Protein AF-A0A8I0FRD5-F1 (afdb_monomer)

Solvent-accessible surface area (backbone atoms only — not comparable to full-atom values): 4358 Å² total; per-residue (Å²): 113,69,66,57,65,56,36,46,91,75,47,21,65,60,53,53,49,51,52,50,52,51,52,51,52,52,53,52,50,50,52,51,52,52,52,51,51,53,52,51,38,53,51,49,52,58,56,53,73,68,46,54,71,70,58,39,54,58,53,56,68,39,67,67,52,45,51,48,56,54,56,50,54,68,74,75,115

Sequence (77 aa):
MIINFINMNGYGIYVFSAFIFTLINFAGLYFIVRSQLKKEQQKFAKEFSKLDEQKAFEANKQNINKEILLTGTFSKT

Structure (mmCIF, N/CA/C/O backbone):
data_AF-A0A8I0FRD5-F1
#
_entry.id   AF-A0A8I0FRD5-F1
#
loop_
_atom_site.group_PDB
_atom_site.id
_atom_site.type_symbol
_atom_site.label_atom_id
_atom_site.label_alt_id
_atom_site.label_comp_id
_atom_site.label_asym_id
_atom_site.label_entity_id
_atom_site.label_seq_id
_atom_site.pdbx_PDB_ins_code
_atom_site.Cartn_x
_atom_site.Cartn_y
_atom_site.Cartn_z
_atom_site.occupancy
_atom_site.B_iso_or_equiv
_atom_site.auth_seq_id
_atom_site.auth_comp_id
_atom_site.auth_asym_id
_atom_site.auth_atom_id
_atom_site.pdbx_PDB_model_num
ATOM 1 N N . MET A 1 1 ? 21.607 -13.079 -28.743 1.00 77.25 1 MET A N 1
ATOM 2 C CA . MET A 1 1 ? 20.281 -12.436 -28.909 1.00 77.25 1 MET A CA 1
ATOM 3 C C . MET A 1 1 ? 19.809 -11.742 -27.627 1.00 77.25 1 MET A C 1
ATOM 5 O O . MET A 1 1 ? 19.528 -10.555 -27.695 1.00 77.25 1 MET A O 1
ATOM 9 N N . ILE A 1 2 ? 19.809 -12.412 -26.462 1.00 89.69 2 ILE A N 1
ATOM 10 C CA . ILE A 1 2 ? 19.360 -11.825 -25.176 1.00 89.69 2 ILE A CA 1
ATOM 11 C C . ILE A 1 2 ? 20.147 -10.566 -24.753 1.00 89.69 2 ILE A C 1
ATOM 13 O O . ILE A 1 2 ? 19.560 -9.593 -24.296 1.00 89.69 2 ILE A O 1
ATOM 17 N N . ILE A 1 3 ? 21.467 -10.541 -24.979 1.00 91.19 3 ILE A N 1
ATOM 18 C CA . ILE A 1 3 ? 22.320 -9.410 -24.585 1.00 91.19 3 ILE A CA 1
ATOM 19 C C . ILE A 1 3 ? 21.977 -8.132 -25.364 1.00 91.19 3 ILE A C 1
ATOM 21 O O . ILE A 1 3 ? 22.001 -7.050 -24.795 1.00 91.19 3 ILE A O 1
ATOM 25 N N . ASN A 1 4 ? 21.592 -8.249 -26.640 1.00 90.62 4 ASN A N 1
ATOM 26 C CA . ASN A 1 4 ? 21.206 -7.097 -27.461 1.00 90.62 4 ASN A CA 1
ATOM 27 C C . ASN A 1 4 ? 19.861 -6.525 -27.006 1.00 90.62 4 ASN A C 1
ATOM 29 O O . ASN A 1 4 ? 19.677 -5.312 -27.036 1.00 90.62 4 ASN A O 1
ATOM 33 N N . PHE A 1 5 ? 18.951 -7.395 -26.558 1.00 90.38 5 PHE A N 1
ATOM 34 C CA . PHE A 1 5 ? 17.681 -6.987 -25.968 1.00 90.38 5 PHE A CA 1
ATOM 35 C C . PHE A 1 5 ? 17.888 -6.248 -24.643 1.00 90.38 5 PHE A C 1
ATOM 37 O O . PHE A 1 5 ? 17.273 -5.213 -24.434 1.00 90.38 5 PHE A O 1
ATOM 44 N N . ILE A 1 6 ? 18.791 -6.728 -23.781 1.00 90.31 6 ILE A N 1
ATOM 45 C CA . ILE A 1 6 ? 19.104 -6.057 -22.509 1.00 90.31 6 ILE A CA 1
ATOM 46 C C . ILE A 1 6 ? 19.876 -4.753 -22.746 1.00 90.31 6 ILE A C 1
ATOM 48 O O . ILE A 1 6 ? 19.602 -3.750 -22.102 1.00 90.31 6 ILE A O 1
ATOM 52 N N . ASN A 1 7 ? 20.837 -4.742 -23.668 1.00 90.44 7 ASN A N 1
ATOM 53 C CA . ASN A 1 7 ? 21.657 -3.563 -23.933 1.00 90.44 7 ASN A CA 1
ATOM 54 C C . ASN A 1 7 ? 20.871 -2.463 -24.670 1.00 90.44 7 ASN A C 1
ATOM 56 O O . ASN A 1 7 ? 21.175 -1.288 -24.504 1.00 90.44 7 ASN A O 1
ATOM 60 N N . MET A 1 8 ? 19.869 -2.824 -25.485 1.00 92.06 8 MET A N 1
ATOM 61 C CA . MET A 1 8 ? 19.067 -1.908 -26.315 1.00 92.06 8 MET A CA 1
ATOM 62 C C . MET A 1 8 ? 19.930 -0.851 -27.020 1.00 92.06 8 MET A C 1
ATOM 64 O O . MET A 1 8 ? 19.688 0.341 -26.878 1.00 92.06 8 MET A O 1
ATOM 68 N N . ASN A 1 9 ? 20.986 -1.268 -27.725 1.00 91.50 9 ASN A N 1
ATOM 69 C CA . ASN A 1 9 ? 21.938 -0.353 -28.375 1.00 91.50 9 ASN A CA 1
ATOM 70 C C . ASN A 1 9 ? 22.538 0.723 -27.431 1.00 91.50 9 ASN A C 1
ATOM 72 O O . ASN A 1 9 ? 22.767 1.856 -27.838 1.00 91.50 9 ASN A O 1
ATOM 76 N N . GLY A 1 10 ? 22.744 0.386 -26.153 1.00 91.75 10 GLY A N 1
ATOM 77 C CA . GLY A 1 10 ? 23.227 1.297 -25.109 1.00 91.75 10 GLY A CA 1
ATOM 78 C C . GLY A 1 10 ? 22.122 1.998 -24.309 1.00 91.75 10 GLY A C 1
ATOM 79 O O . GLY A 1 10 ? 22.404 2.574 -23.261 1.00 91.75 10 GLY A O 1
ATOM 80 N N . TYR A 1 11 ? 20.857 1.916 -24.734 1.00 95.25 11 TYR A N 1
ATOM 81 C CA . TYR A 1 11 ? 19.733 2.539 -24.026 1.00 95.25 11 TYR A CA 1
ATOM 82 C C . TYR A 1 11 ? 19.199 1.713 -22.851 1.00 95.25 11 TYR A C 1
ATOM 84 O O . TYR A 1 11 ? 18.455 2.236 -22.020 1.00 95.25 11 TYR A O 1
ATOM 92 N N . GLY A 1 12 ? 19.578 0.437 -22.757 1.00 95.00 12 GLY A N 1
ATOM 93 C CA . GLY A 1 12 ? 19.003 -0.509 -21.804 1.00 95.00 12 GLY A CA 1
ATOM 94 C C . GLY A 1 12 ? 19.122 -0.047 -20.358 1.00 95.00 12 GLY A C 1
ATOM 95 O O . GLY A 1 12 ? 18.158 -0.130 -19.601 1.00 95.00 12 GLY A O 1
ATOM 96 N N . ILE A 1 13 ? 20.266 0.536 -19.991 1.00 94.50 13 ILE A N 1
ATOM 97 C CA . ILE A 1 13 ? 20.492 1.045 -18.635 1.00 94.50 13 ILE A CA 1
ATOM 98 C C . ILE A 1 13 ? 19.470 2.116 -18.240 1.00 94.50 13 ILE A C 1
ATOM 100 O O . ILE A 1 13 ? 18.946 2.070 -17.131 1.00 94.50 13 ILE A O 1
ATOM 104 N N . TYR A 1 14 ? 19.124 3.033 -19.145 1.00 95.25 14 TYR A N 1
ATOM 105 C CA . TYR A 1 14 ? 18.140 4.082 -18.879 1.00 95.25 14 TYR A CA 1
ATOM 106 C C . TYR A 1 14 ? 16.729 3.510 -18.781 1.00 95.25 14 TYR A C 1
ATOM 108 O O . TYR A 1 14 ? 15.982 3.872 -17.875 1.00 95.25 14 TYR A O 1
ATOM 116 N N . VAL A 1 15 ? 16.388 2.576 -19.673 1.00 95.31 15 VAL A N 1
ATOM 117 C CA . VAL A 1 15 ? 15.077 1.919 -19.693 1.00 95.31 15 VAL A CA 1
ATOM 118 C C . VAL A 1 15 ? 14.858 1.141 -18.397 1.00 95.31 15 VAL A C 1
ATOM 120 O O . VAL A 1 15 ? 13.902 1.413 -17.672 1.00 95.31 15 VAL A O 1
ATOM 123 N N . PHE A 1 16 ? 15.769 0.234 -18.041 1.00 95.44 16 PHE A N 1
ATOM 124 C CA . PHE A 1 16 ? 15.645 -0.554 -16.814 1.00 95.44 16 PHE A CA 1
ATOM 125 C C . PHE A 1 16 ? 15.724 0.307 -15.554 1.00 95.44 16 PHE A C 1
ATOM 127 O O . PHE A 1 16 ? 14.974 0.053 -14.614 1.00 95.44 16 PHE A O 1
ATOM 134 N N . SER A 1 17 ? 16.550 1.358 -15.534 1.00 9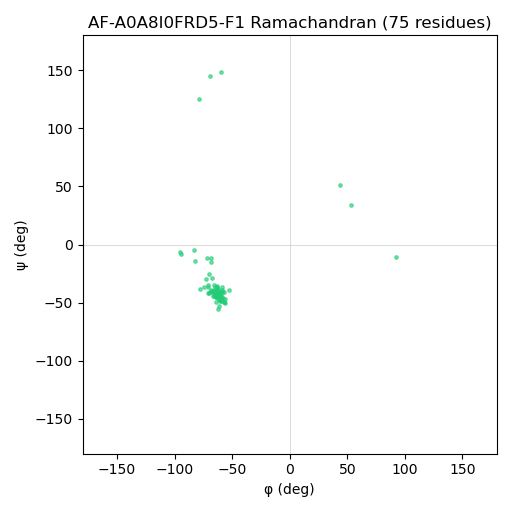6.56 17 SER A N 1
ATOM 135 C CA . SER A 1 17 ? 16.594 2.282 -14.392 1.00 96.56 17 SER A CA 1
ATOM 136 C C . SER A 1 17 ? 15.275 3.032 -14.216 1.00 96.56 17 SER A C 1
ATOM 138 O O . SER A 1 17 ? 14.798 3.150 -13.090 1.00 96.56 17 SER 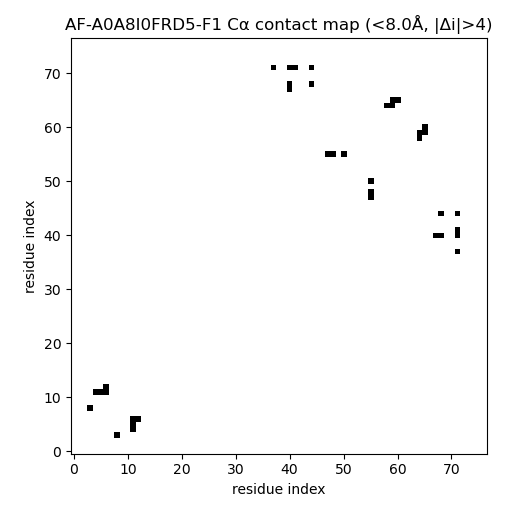A O 1
ATOM 140 N N . ALA A 1 18 ? 14.645 3.482 -15.307 1.00 96.75 18 ALA A N 1
ATOM 141 C CA . ALA A 1 18 ? 13.332 4.118 -15.255 1.00 96.75 18 ALA A CA 1
ATOM 142 C C . ALA A 1 18 ? 12.257 3.146 -14.745 1.00 96.75 18 ALA A C 1
ATOM 144 O O . ALA A 1 18 ? 11.504 3.492 -13.838 1.00 96.75 18 ALA A O 1
ATOM 145 N N . PHE A 1 19 ? 12.234 1.906 -15.247 1.00 96.12 19 PHE A N 1
ATOM 146 C CA . PHE A 1 19 ? 11.308 0.878 -14.761 1.00 96.12 19 PHE A CA 1
ATOM 147 C C . PHE A 1 19 ? 11.506 0.570 -13.274 1.00 96.12 19 PHE A C 1
ATOM 149 O O . PHE A 1 19 ? 10.533 0.556 -12.523 1.00 96.12 19 PHE A O 1
ATOM 156 N N . ILE A 1 20 ? 12.749 0.354 -12.832 1.00 97.94 20 ILE A N 1
ATOM 157 C CA . ILE A 1 20 ? 13.065 0.090 -11.422 1.00 97.94 20 ILE A CA 1
ATOM 158 C C . ILE A 1 20 ? 12.636 1.274 -10.559 1.00 97.94 20 ILE A C 1
ATOM 160 O O . ILE A 1 20 ? 11.965 1.079 -9.548 1.00 97.94 20 ILE A O 1
ATOM 164 N N . PHE A 1 21 ? 12.960 2.500 -10.973 1.00 97.69 21 PHE A N 1
ATOM 165 C CA . PHE A 1 21 ? 12.537 3.703 -10.269 1.00 97.69 21 PHE A CA 1
ATOM 166 C C . PHE A 1 21 ? 11.012 3.754 -10.132 1.00 97.69 21 PHE A C 1
ATOM 168 O O . PHE A 1 21 ? 10.502 3.904 -9.023 1.00 97.69 21 PHE A O 1
ATOM 175 N N . THR A 1 22 ? 10.263 3.558 -11.217 1.00 97.88 22 THR A N 1
ATOM 176 C CA . THR A 1 22 ? 8.795 3.543 -11.183 1.00 97.88 22 THR A CA 1
ATOM 177 C C . THR A 1 22 ? 8.245 2.445 -10.270 1.00 97.88 22 THR A C 1
ATOM 179 O O . THR A 1 22 ? 7.353 2.715 -9.465 1.00 97.88 22 THR A O 1
ATOM 182 N N . LEU A 1 23 ? 8.796 1.229 -10.331 1.00 98.19 23 LEU A N 1
ATOM 183 C CA . LEU A 1 23 ? 8.383 0.120 -9.466 1.00 98.19 23 LEU A CA 1
ATOM 184 C C .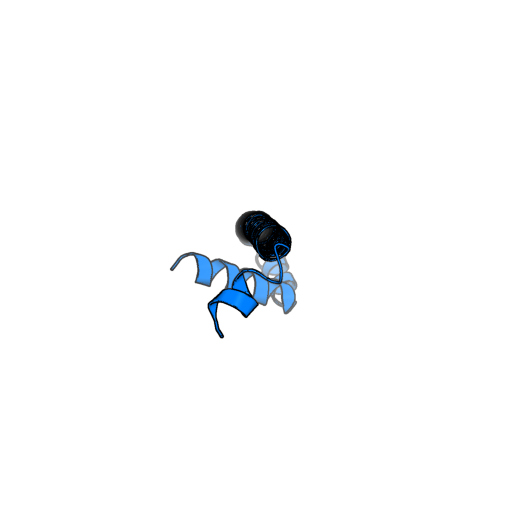 LEU A 1 23 ? 8.627 0.430 -7.985 1.00 98.19 23 LEU A C 1
ATOM 186 O O . LEU A 1 23 ? 7.747 0.179 -7.163 1.00 98.19 23 LEU A O 1
ATOM 190 N N . ILE A 1 24 ? 9.774 1.025 -7.644 1.00 98.38 24 ILE A N 1
ATOM 191 C CA . ILE A 1 24 ? 10.081 1.451 -6.272 1.00 98.38 24 ILE A CA 1
ATOM 192 C C . ILE A 1 24 ? 9.099 2.530 -5.807 1.00 98.38 24 ILE A C 1
ATOM 194 O O . ILE A 1 24 ? 8.586 2.441 -4.693 1.00 98.38 24 ILE A O 1
ATOM 198 N N . ASN A 1 25 ? 8.793 3.519 -6.652 1.00 98.12 25 ASN A N 1
ATOM 199 C CA . ASN A 1 25 ? 7.839 4.578 -6.313 1.00 98.12 25 ASN A CA 1
ATOM 200 C C . ASN A 1 25 ? 6.441 4.010 -6.038 1.00 98.12 25 ASN A C 1
ATOM 202 O O . ASN A 1 25 ? 5.834 4.341 -5.019 1.00 98.12 25 ASN A O 1
ATOM 206 N N . PHE A 1 26 ? 5.939 3.119 -6.897 1.00 97.75 26 PHE A N 1
ATOM 207 C CA . PHE A 1 26 ? 4.630 2.500 -6.686 1.00 97.75 26 PHE A CA 1
ATOM 208 C C . PHE A 1 26 ? 4.605 1.561 -5.485 1.00 97.75 26 PHE A C 1
ATOM 210 O O . PHE A 1 26 ? 3.638 1.589 -4.724 1.00 97.75 26 PHE A O 1
ATOM 217 N N . ALA A 1 27 ? 5.663 0.778 -5.265 1.00 98.12 27 ALA A N 1
ATOM 218 C CA . ALA A 1 27 ? 5.778 -0.052 -4.073 1.00 98.12 27 ALA A CA 1
ATOM 219 C C . ALA A 1 27 ? 5.766 0.816 -2.805 1.00 98.12 27 ALA A C 1
ATOM 221 O O . ALA A 1 27 ? 4.981 0.562 -1.892 1.00 98.12 27 ALA A O 1
ATOM 222 N N . GLY A 1 28 ? 6.571 1.882 -2.770 1.00 98.06 28 GLY A N 1
ATOM 223 C CA . GLY A 1 28 ? 6.614 2.834 -1.660 1.00 98.06 28 GLY A CA 1
ATOM 224 C C . GLY A 1 28 ? 5.251 3.467 -1.386 1.00 98.06 28 GLY A C 1
ATOM 225 O O . GLY A 1 28 ? 4.767 3.423 -0.254 1.00 98.06 28 GLY A O 1
ATOM 226 N N . LEU A 1 29 ? 4.587 3.975 -2.428 1.00 97.69 29 LEU A N 1
ATOM 227 C CA . LEU A 1 29 ? 3.244 4.543 -2.319 1.00 97.69 29 LEU A CA 1
ATOM 228 C C . LEU A 1 29 ? 2.237 3.519 -1.780 1.00 97.6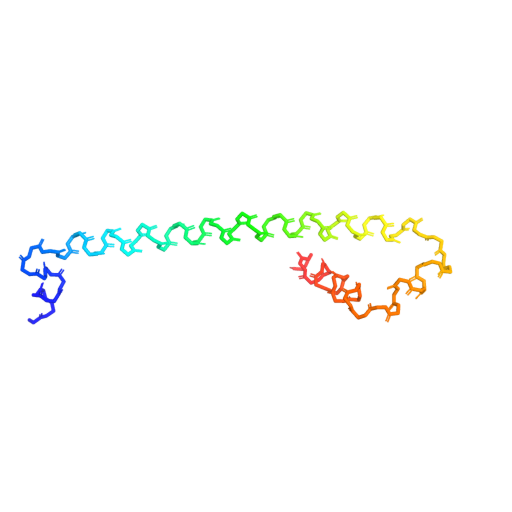9 29 LEU A C 1
ATOM 230 O O . LEU A 1 29 ? 1.485 3.823 -0.853 1.00 97.69 29 LEU A O 1
ATOM 234 N N . TYR A 1 30 ? 2.257 2.292 -2.303 1.00 96.62 30 TYR A N 1
ATOM 235 C CA . TYR A 1 30 ? 1.394 1.210 -1.837 1.00 96.62 30 TYR A CA 1
ATOM 236 C C . TYR A 1 30 ? 1.598 0.920 -0.346 1.00 96.62 30 TYR A C 1
ATOM 238 O O . TYR A 1 30 ? 0.622 0.828 0.400 1.00 96.62 30 TYR A O 1
ATOM 246 N N . PHE A 1 31 ? 2.846 0.818 0.119 1.00 97.31 31 PHE A N 1
ATOM 247 C CA . PHE A 1 31 ? 3.132 0.571 1.534 1.00 97.31 31 PHE A CA 1
ATOM 248 C C . PHE A 1 31 ? 2.655 1.714 2.432 1.00 97.31 31 PHE A C 1
ATOM 250 O O . PHE A 1 31 ? 2.072 1.452 3.487 1.00 97.31 31 PHE A O 1
ATOM 257 N N . ILE A 1 32 ? 2.849 2.967 2.012 1.00 97.31 32 ILE A N 1
ATOM 258 C CA . ILE A 1 32 ? 2.386 4.144 2.756 1.00 97.31 32 ILE A CA 1
ATOM 259 C C . ILE A 1 32 ? 0.861 4.121 2.885 1.00 97.31 32 ILE A C 1
ATOM 261 O O . ILE A 1 32 ? 0.341 4.179 4.002 1.00 97.31 32 ILE A O 1
ATOM 265 N N . VAL A 1 33 ? 0.143 3.972 1.769 1.00 96.69 33 VAL A N 1
ATOM 266 C CA . VAL A 1 33 ? -1.327 3.959 1.752 1.00 96.69 33 VAL A CA 1
ATOM 267 C C . VAL A 1 33 ? -1.870 2.774 2.545 1.00 96.69 33 VAL A C 1
ATOM 269 O O . VAL A 1 33 ? -2.772 2.936 3.363 1.00 96.69 33 VAL A O 1
ATOM 272 N N . ARG A 1 34 ? -1.281 1.583 2.392 1.00 93.31 34 ARG A N 1
ATOM 273 C CA . ARG A 1 34 ? -1.684 0.393 3.153 1.00 93.31 34 ARG A CA 1
ATOM 274 C C . ARG A 1 34 ? -1.467 0.570 4.655 1.00 93.31 34 ARG A C 1
ATOM 276 O O . ARG A 1 34 ? -2.293 0.122 5.448 1.00 93.31 34 ARG A O 1
ATOM 283 N N . SER A 1 35 ? -0.376 1.218 5.057 1.00 92.94 35 SER A N 1
ATOM 284 C CA . SER A 1 35 ? -0.102 1.530 6.463 1.00 92.94 35 SER A CA 1
ATOM 285 C C . SER A 1 35 ? -1.121 2.524 7.028 1.00 92.94 35 SER A C 1
ATOM 287 O O . SER A 1 35 ? -1.664 2.299 8.110 1.00 92.94 35 SER A O 1
ATOM 289 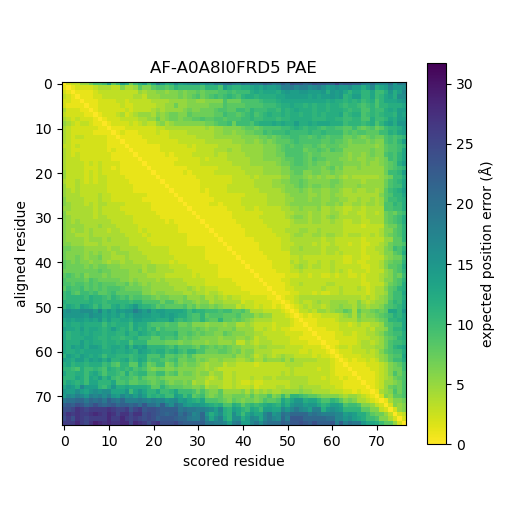N N . GLN A 1 36 ? -1.445 3.582 6.278 1.00 95.38 36 GLN A N 1
ATOM 290 C CA . GLN A 1 36 ? -2.480 4.548 6.661 1.00 95.38 36 GLN A CA 1
ATOM 291 C C . GLN A 1 36 ? -3.857 3.887 6.778 1.00 95.38 36 GLN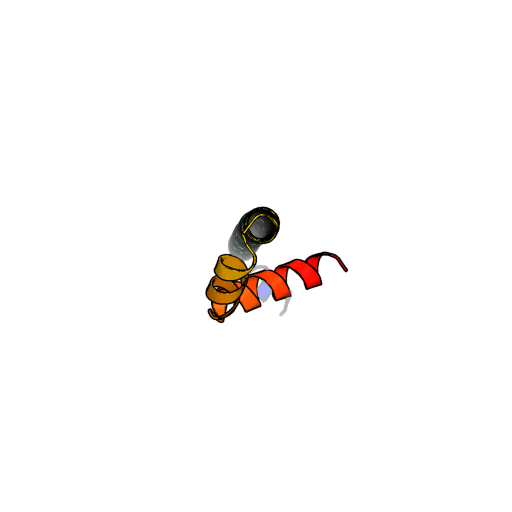 A C 1
ATOM 293 O O . GLN A 1 36 ? -4.529 4.062 7.793 1.00 95.38 36 GLN A O 1
ATOM 298 N N . LEU A 1 37 ? -4.233 3.048 5.808 1.00 93.38 37 LEU A N 1
ATOM 299 C CA . LEU A 1 37 ? -5.492 2.305 5.828 1.00 93.38 37 LEU A CA 1
ATOM 300 C C . LEU A 1 37 ? -5.625 1.452 7.095 1.00 93.38 37 LEU A C 1
ATOM 302 O O . LEU A 1 37 ? -6.652 1.508 7.765 1.00 93.38 37 LEU A O 1
ATOM 306 N N . LYS A 1 38 ? -4.575 0.710 7.473 1.00 91.44 38 LYS A N 1
ATOM 307 C CA . LYS A 1 38 ? -4.589 -0.097 8.704 1.00 91.44 38 LYS A CA 1
ATOM 308 C C . LYS A 1 38 ? -4.773 0.757 9.960 1.00 91.44 38 LYS A C 1
ATOM 310 O O . LYS A 1 38 ? -5.507 0.356 10.860 1.00 91.44 38 LYS A O 1
ATOM 315 N N . LYS A 1 39 ? -4.124 1.924 10.034 1.00 91.56 39 LYS A N 1
ATOM 316 C CA . LYS A 1 39 ? -4.269 2.847 11.174 1.00 91.56 39 LYS A CA 1
ATOM 317 C C . LYS A 1 39 ? -5.696 3.381 11.286 1.00 91.56 39 LYS A C 1
ATOM 319 O O . LYS A 1 39 ? -6.262 3.360 12.377 1.00 91.56 39 LYS A O 1
ATOM 324 N N . GLU A 1 40 ? -6.289 3.800 10.171 1.00 92.56 40 GLU A N 1
ATOM 325 C CA . GLU A 1 40 ? -7.671 4.290 10.150 1.00 92.56 40 GLU A CA 1
ATOM 326 C C . GLU A 1 40 ? -8.678 3.181 10.473 1.00 92.56 40 GLU A C 1
ATOM 328 O O . GLU A 1 40 ? -9.586 3.399 11.269 1.00 92.56 40 GLU A O 1
ATOM 333 N N . GLN A 1 41 ? -8.480 1.957 9.974 1.00 91.50 41 GLN A N 1
ATOM 334 C CA . GLN A 1 41 ? -9.313 0.804 10.341 1.00 91.50 41 GLN A CA 1
ATOM 335 C C . GLN A 1 41 ? -9.261 0.503 11.847 1.00 91.50 41 GLN A C 1
ATOM 337 O O . GLN A 1 41 ? -10.290 0.238 12.468 1.00 91.50 41 GLN A O 1
ATOM 342 N N . GLN A 1 42 ? -8.077 0.574 12.464 1.00 90.06 42 GLN A N 1
ATOM 343 C CA . GLN A 1 42 ? -7.930 0.385 13.912 1.00 90.06 42 GLN A CA 1
ATOM 344 C C . GLN A 1 42 ? -8.605 1.503 14.712 1.00 90.06 42 GLN A C 1
ATOM 346 O O . GLN A 1 42 ? -9.255 1.234 15.725 1.00 90.06 42 GLN A O 1
ATOM 351 N N . LYS A 1 43 ? -8.476 2.752 14.254 1.00 91.75 43 LYS A N 1
ATOM 352 C CA . LYS A 1 43 ? -9.156 3.902 14.855 1.00 91.75 43 LYS A CA 1
ATOM 353 C C . LYS A 1 43 ? -10.672 3.756 14.744 1.00 91.75 43 LYS A C 1
ATOM 355 O O . LYS A 1 43 ? -11.361 3.923 15.746 1.00 91.75 43 LYS A O 1
ATOM 360 N N . PHE A 1 44 ? -11.171 3.360 13.574 1.00 91.31 44 PHE A N 1
ATOM 361 C CA . PHE A 1 44 ? -12.584 3.073 13.348 1.00 91.31 44 PHE A CA 1
ATOM 362 C C . PHE A 1 44 ? -13.092 1.999 14.308 1.00 91.31 44 PHE A C 1
ATOM 364 O O . PHE A 1 44 ? -14.074 2.233 14.998 1.00 91.31 44 PHE A O 1
ATOM 371 N N . ALA A 1 45 ? -12.393 0.867 14.434 1.00 89.25 45 ALA A N 1
ATOM 372 C CA . ALA A 1 45 ? -12.790 -0.200 15.352 1.00 89.25 45 ALA A CA 1
ATOM 373 C C . ALA A 1 45 ? -12.863 0.276 16.816 1.00 89.25 45 ALA A C 1
ATOM 375 O O . ALA A 1 45 ? -13.795 -0.084 17.532 1.00 89.25 45 ALA A O 1
ATOM 376 N N . LYS A 1 46 ? -11.915 1.121 17.251 1.00 89.88 46 LYS A N 1
ATOM 377 C CA . LYS A 1 46 ? -11.891 1.691 18.608 1.00 89.88 46 LYS A CA 1
ATOM 378 C C . LYS A 1 46 ? -13.035 2.673 18.861 1.00 89.88 46 LYS A C 1
ATOM 380 O O . LYS A 1 46 ? -13.573 2.697 19.964 1.00 89.88 46 LYS A O 1
ATOM 385 N N . GLU A 1 47 ? -13.384 3.505 17.885 1.00 90.44 47 GLU A N 1
ATOM 386 C CA . GLU A 1 47 ? -14.528 4.413 18.024 1.00 90.44 47 GLU A CA 1
ATOM 387 C C . GLU A 1 47 ? -15.856 3.657 17.912 1.00 90.44 47 GLU A C 1
ATOM 389 O O . GLU A 1 47 ? -16.779 3.926 18.676 1.00 90.44 47 GLU A O 1
ATOM 394 N N . PHE A 1 48 ? -15.926 2.637 17.053 1.00 88.31 48 PHE A N 1
ATOM 395 C CA . PHE A 1 48 ? -17.102 1.785 16.913 1.00 88.31 48 PHE A CA 1
ATOM 396 C C . PHE A 1 48 ? -17.410 1.021 18.206 1.00 88.31 48 PHE A C 1
ATOM 398 O O . PHE A 1 48 ? -18.564 0.947 18.611 1.00 88.31 48 PHE A O 1
ATOM 405 N N . SER A 1 49 ? -16.389 0.525 18.916 1.00 86.12 49 SER A N 1
ATOM 406 C CA . SER A 1 49 ? -16.572 -0.159 20.205 1.00 86.12 49 SER A CA 1
ATOM 407 C C . SER A 1 49 ? -17.044 0.747 21.349 1.00 86.12 49 SER A C 1
ATOM 409 O O . SER A 1 49 ? -17.384 0.240 22.412 1.00 86.12 49 SER A O 1
ATOM 411 N N . LYS A 1 50 ? -17.022 2.076 21.174 1.00 91.69 50 LYS A N 1
ATOM 412 C CA . LYS A 1 50 ? -17.523 3.045 22.165 1.00 91.69 50 LYS A CA 1
ATOM 413 C C . LYS A 1 50 ? -18.965 3.485 21.893 1.00 91.69 50 LYS A C 1
ATOM 415 O O . LYS A 1 50 ? -19.508 4.262 22.676 1.00 91.69 50 LYS A O 1
ATOM 420 N N . LEU A 1 51 ? -19.554 3.077 20.766 1.00 90.19 51 LEU A N 1
ATOM 421 C CA . LEU A 1 51 ? -20.933 3.421 20.429 1.00 90.19 51 LEU A CA 1
ATOM 422 C C . LEU A 1 51 ? -21.907 2.700 21.365 1.00 90.19 51 LEU A C 1
ATOM 424 O O . LEU A 1 51 ? -21.690 1.552 21.741 1.00 90.19 51 LEU A O 1
ATOM 428 N N . ASP A 1 52 ? -23.003 3.385 21.687 1.00 90.00 52 ASP A N 1
ATOM 429 C CA . ASP A 1 52 ? -24.169 2.781 22.332 1.00 90.00 52 ASP A CA 1
ATOM 430 C C . ASP A 1 52 ? -24.751 1.664 21.450 1.00 90.00 52 ASP A C 1
ATOM 432 O O . ASP A 1 52 ? -24.692 1.765 20.221 1.00 90.00 52 ASP A O 1
ATOM 436 N N . GLU A 1 53 ? -25.330 0.624 22.051 1.00 85.94 53 GLU A N 1
ATOM 437 C CA . GLU A 1 53 ? -25.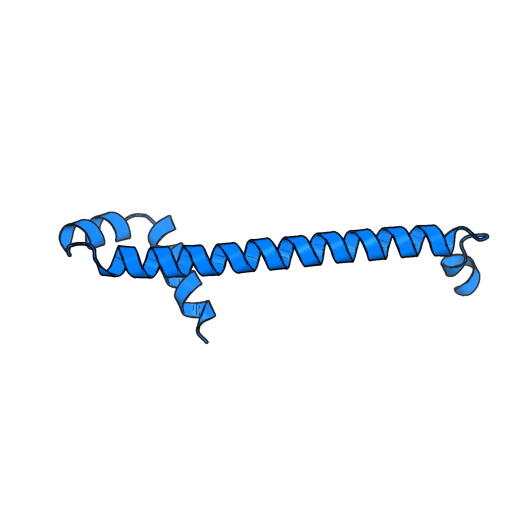843 -0.553 21.337 1.00 85.94 53 GLU A CA 1
ATOM 438 C C . GLU A 1 53 ? -26.812 -0.190 20.204 1.00 85.94 53 GLU A C 1
ATOM 440 O O . GLU A 1 53 ? -26.726 -0.768 19.116 1.00 85.94 53 GLU A O 1
ATOM 445 N N . GLN A 1 54 ? -27.678 0.811 20.401 1.00 89.25 54 GLN A N 1
ATOM 446 C CA . GLN A 1 54 ? -28.619 1.247 19.364 1.00 89.25 54 GLN A CA 1
ATOM 447 C C . GLN A 1 54 ? -27.891 1.870 18.166 1.00 89.25 54 GLN A C 1
ATOM 449 O O . GLN A 1 54 ? -28.164 1.541 17.010 1.00 89.25 54 GLN A O 1
ATOM 454 N N . LYS A 1 55 ? -26.902 2.726 18.437 1.00 87.00 55 LYS A N 1
ATOM 455 C CA . LYS A 1 55 ? -26.105 3.393 17.396 1.00 87.00 55 LYS A CA 1
ATOM 456 C C . LYS A 1 55 ? -25.163 2.420 16.696 1.00 87.00 55 LYS A C 1
ATOM 458 O O . LYS A 1 55 ? -24.960 2.525 15.488 1.00 87.00 55 LYS A O 1
ATOM 463 N N . ALA A 1 56 ? -24.606 1.463 17.433 1.00 87.06 56 ALA A N 1
ATOM 464 C CA . ALA A 1 56 ? -23.792 0.393 16.880 1.00 87.06 56 ALA A CA 1
ATOM 465 C C . ALA A 1 56 ? -24.626 -0.497 15.950 1.00 87.06 56 ALA A C 1
ATOM 467 O O . ALA A 1 56 ? -24.166 -0.822 14.858 1.00 87.06 56 ALA A O 1
ATOM 468 N N . PHE A 1 57 ? -25.865 -0.835 16.325 1.00 87.94 57 PHE A N 1
ATOM 469 C CA . PHE A 1 57 ? -26.780 -1.611 15.485 1.00 87.94 57 PHE A CA 1
ATOM 470 C C . PHE A 1 57 ? -27.103 -0.897 14.166 1.00 87.94 57 PHE A C 1
ATOM 472 O O . PHE A 1 57 ? -26.988 -1.492 13.091 1.00 87.94 57 PHE A O 1
ATOM 479 N N . GLU A 1 58 ? -27.438 0.393 14.226 1.00 90.25 58 GLU A N 1
ATOM 480 C CA . GLU A 1 58 ? -27.702 1.201 13.032 1.00 90.25 58 GLU A CA 1
ATOM 481 C C . GLU A 1 58 ? -26.464 1.342 12.141 1.00 90.25 58 GLU A C 1
ATOM 483 O O . GLU A 1 58 ? -26.544 1.128 10.928 1.00 90.25 58 GLU A O 1
ATOM 488 N N . ALA A 1 59 ? -25.299 1.626 12.727 1.00 85.50 59 ALA A N 1
ATOM 489 C CA . ALA A 1 59 ? -24.047 1.724 11.986 1.00 85.50 59 ALA A CA 1
ATOM 490 C C . ALA A 1 59 ? -23.663 0.380 11.344 1.00 85.50 59 ALA A C 1
ATOM 492 O O . ALA A 1 59 ? -23.185 0.352 10.208 1.00 85.50 59 ALA A O 1
ATOM 493 N N . ASN A 1 60 ? -23.941 -0.741 12.013 1.00 86.62 60 ASN A N 1
ATOM 494 C CA . ASN A 1 60 ? -23.706 -2.082 11.484 1.00 86.62 60 ASN A CA 1
ATOM 495 C C . ASN A 1 60 ? -24.690 -2.456 10.364 1.00 86.62 60 ASN A C 1
ATOM 497 O O . ASN A 1 60 ? -24.464 -3.434 9.668 1.00 86.62 60 ASN A O 1
ATOM 501 N N . LYS A 1 61 ? -25.772 -1.704 10.125 1.00 90.25 61 LYS A N 1
ATOM 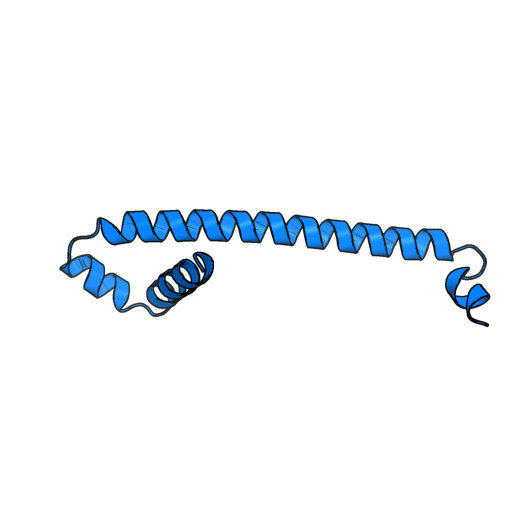502 C CA . LYS A 1 61 ? -26.665 -1.946 8.977 1.00 90.25 61 LYS A CA 1
ATOM 503 C C . LYS A 1 61 ? -26.003 -1.588 7.642 1.00 90.25 61 LYS A C 1
ATOM 505 O O . LYS A 1 61 ? -26.369 -2.147 6.609 1.00 90.25 61 LYS A O 1
ATOM 510 N N . GLN A 1 62 ? -25.025 -0.683 7.651 1.00 91.38 62 GLN A N 1
ATOM 511 C CA . GLN A 1 62 ? -24.300 -0.275 6.451 1.00 91.38 62 GLN A CA 1
ATOM 512 C C . GLN A 1 62 ? -23.232 -1.310 6.073 1.00 91.38 62 GLN A C 1
ATOM 514 O O . GLN A 1 62 ? -22.349 -1.626 6.870 1.00 91.38 62 GLN A O 1
ATOM 519 N N . ASN A 1 63 ? -23.277 -1.797 4.828 1.00 89.06 63 ASN A N 1
ATOM 520 C CA . ASN A 1 63 ? -22.334 -2.810 4.334 1.00 89.06 63 ASN A CA 1
ATOM 521 C C . ASN A 1 63 ? -20.872 -2.347 4.412 1.00 89.06 63 ASN A C 1
ATOM 523 O O . ASN A 1 63 ? -20.011 -3.129 4.794 1.00 89.06 63 ASN A O 1
ATOM 527 N N . ILE A 1 64 ? -20.606 -1.063 4.159 1.00 87.31 64 ILE A N 1
ATOM 528 C CA . ILE A 1 64 ? -19.256 -0.485 4.240 1.00 87.31 64 ILE A CA 1
ATOM 529 C C . ILE A 1 64 ? -18.669 -0.643 5.653 1.00 87.31 64 ILE A C 1
ATOM 531 O O . ILE A 1 64 ? -17.528 -1.070 5.806 1.00 87.31 64 ILE A O 1
ATOM 535 N N . ASN A 1 65 ? -19.454 -0.373 6.700 1.00 88.44 65 ASN A N 1
ATOM 536 C CA . ASN A 1 65 ? -18.986 -0.498 8.084 1.00 88.44 65 ASN A CA 1
ATOM 537 C C . ASN A 1 65 ? -18.688 -1.960 8.441 1.00 88.44 65 ASN A C 1
ATOM 539 O O . ASN A 1 65 ? -17.674 -2.238 9.083 1.00 88.44 65 ASN A O 1
ATOM 543 N N . LYS A 1 66 ? -19.514 -2.904 7.966 1.00 87.56 66 LYS A N 1
ATOM 544 C CA . LYS A 1 66 ? -19.246 -4.345 8.108 1.00 87.56 66 LYS A CA 1
ATOM 545 C C . LYS A 1 66 ? -17.930 -4.735 7.446 1.00 87.56 66 LYS A C 1
ATOM 547 O O . LYS A 1 66 ? -17.106 -5.399 8.067 1.00 87.56 66 LYS A O 1
ATOM 552 N N . GLU A 1 67 ? -17.717 -4.306 6.206 1.00 86.69 67 GLU A N 1
ATOM 553 C CA . GLU A 1 67 ? -16.514 -4.631 5.437 1.00 86.69 67 GLU A CA 1
ATOM 554 C C . GLU A 1 67 ? -15.242 -4.070 6.082 1.00 86.69 67 GLU A C 1
ATOM 556 O O . GLU A 1 67 ? -14.227 -4.768 6.145 1.00 86.69 67 GLU A O 1
ATOM 561 N N . ILE A 1 68 ? -15.296 -2.853 6.629 1.00 87.56 68 ILE A N 1
ATOM 562 C CA . ILE A 1 68 ? -14.177 -2.235 7.356 1.00 87.56 68 ILE A CA 1
ATOM 563 C C . ILE A 1 68 ? -13.817 -3.054 8.608 1.00 87.56 68 ILE A C 1
ATOM 565 O O . ILE A 1 68 ? -12.635 -3.311 8.855 1.00 87.56 68 ILE A O 1
ATOM 569 N N . LEU A 1 69 ? -14.816 -3.508 9.376 1.00 84.31 69 LEU A N 1
ATOM 570 C CA . LEU A 1 69 ? -14.615 -4.307 10.594 1.00 84.31 69 LEU A CA 1
ATOM 571 C C . LEU A 1 69 ? -14.096 -5.722 10.294 1.00 84.31 69 LEU A C 1
ATOM 573 O O . LEU A 1 69 ? -13.192 -6.216 10.977 1.00 84.31 69 LEU A O 1
ATOM 577 N N . LEU A 1 70 ? -14.624 -6.361 9.249 1.00 82.62 70 LEU A N 1
ATOM 578 C CA . LEU A 1 70 ? -14.155 -7.663 8.773 1.00 82.62 70 LEU A CA 1
ATOM 579 C C . LEU A 1 70 ? -12.706 -7.560 8.275 1.00 82.62 70 LEU A C 1
ATOM 581 O O . LEU A 1 70 ? -11.829 -8.284 8.731 1.00 82.62 70 LEU A O 1
ATOM 585 N N . THR A 1 71 ? -12.399 -6.588 7.419 1.00 78.31 71 THR A N 1
ATOM 586 C CA . THR A 1 71 ? -11.041 -6.415 6.875 1.00 78.31 71 THR A CA 1
ATOM 587 C C . THR A 1 71 ? -10.012 -6.096 7.968 1.00 78.31 71 THR A C 1
ATOM 589 O O . THR A 1 71 ? -8.881 -6.587 7.924 1.00 78.31 71 THR A O 1
ATOM 592 N N . GLY A 1 72 ? -10.397 -5.324 8.991 1.00 68.25 72 GLY A N 1
ATOM 593 C CA . GLY A 1 72 ? -9.536 -5.015 10.135 1.00 68.25 72 GLY A CA 1
ATOM 594 C C . GLY A 1 72 ? -9.228 -6.217 11.040 1.00 68.25 72 GLY A C 1
ATOM 595 O O . GLY A 1 72 ? -8.156 -6.256 11.649 1.00 68.25 72 GLY A O 1
ATOM 596 N N . THR A 1 73 ? -10.121 -7.212 11.119 1.00 59.00 73 THR A N 1
ATOM 597 C CA . THR A 1 73 ? -9.914 -8.432 11.9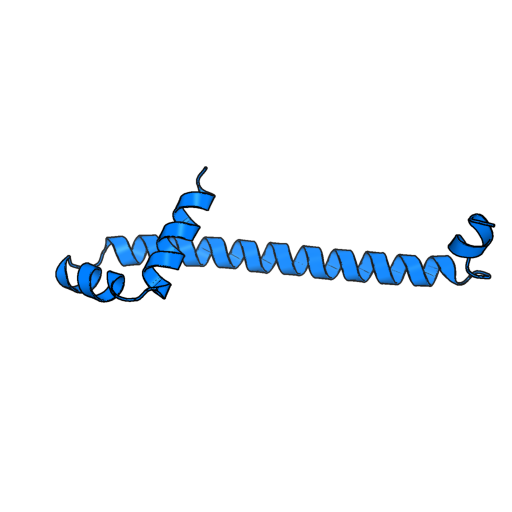25 1.00 59.00 73 THR A CA 1
ATOM 598 C C . THR A 1 73 ? -8.981 -9.429 11.237 1.00 59.00 73 THR A C 1
ATOM 600 O O . THR A 1 73 ? -8.092 -9.962 11.898 1.00 59.00 73 THR A O 1
ATOM 603 N N . PHE A 1 74 ? -9.062 -9.578 9.910 1.00 55.75 74 PHE A N 1
ATOM 604 C CA . PHE A 1 74 ? -8.139 -10.428 9.138 1.00 55.75 74 PHE A CA 1
ATOM 605 C C . PHE A 1 74 ? -6.696 -9.901 9.071 1.00 55.75 74 PHE A C 1
ATOM 607 O O . PHE A 1 74 ? -5.792 -10.651 8.727 1.00 55.75 74 PHE A O 1
ATOM 614 N N . SER A 1 75 ? -6.437 -8.629 9.410 1.00 49.50 75 SER A N 1
ATOM 615 C CA . SER A 1 75 ? -5.063 -8.101 9.489 1.00 49.50 75 SER A CA 1
ATOM 616 C C . SER A 1 75 ? -4.355 -8.400 10.825 1.00 49.50 75 SER A C 1
ATOM 618 O O . SER A 1 75 ? -3.193 -8.008 10.967 1.00 49.50 75 SER A O 1
ATOM 620 N N . LYS A 1 76 ? -5.034 -9.002 11.816 1.00 47.34 76 LYS A N 1
ATOM 621 C CA . LYS A 1 76 ? -4.450 -9.372 13.123 1.00 47.34 76 LYS A CA 1
ATOM 622 C C . LYS A 1 76 ? -3.943 -10.822 13.192 1.00 47.34 76 LYS A C 1
ATOM 624 O O . LYS A 1 76 ? -3.336 -11.166 14.203 1.00 47.34 76 LYS A O 1
ATOM 629 N N . THR A 1 77 ? -4.209 -11.643 12.177 1.00 37.88 77 THR A N 1
ATOM 630 C CA . THR A 1 77 ? -3.711 -13.026 12.040 1.00 37.88 77 THR A CA 1
ATOM 631 C C . THR A 1 77 ? -2.510 -13.049 11.107 1.00 37.88 77 THR A C 1
ATOM 633 O O . THR A 1 77 ? -1.569 -13.813 11.400 1.00 37.88 77 THR A O 1
#

Secondary structure (DSSP, 8-state):
-HHHHHHGGGTHHHHHHHHHHHHHHHHHHHHHHHHHHHHHHHHHHHHHTTS-HHHHHHHHTSHHHHHHHHHHHHTT-

Radius of gyration: 22.52 Å; Cα contacts (8 Å, |Δi|>4): 19; chains: 1; bounding box: 52×18×51 Å

Mean predicted aligned error: 6.53 Å

Foldseek 3Di:
DVVCVCCVVVCNVVVVVVVVVVVVVVVVVVVVVVVVLLVVLVVLVVVLVVDDPVVNVVQVVDPVSVVSPVVNVVVVD

pLDDT: mean 88.64, std 11.6, range [37.88, 98.38]